Protein AF-A0A418XA74-F1 (afdb_monomer_lite)

Foldseek 3Di:
DLVLLLVLLVVLQVLLPDPPLVVSVVSLVVSVVVLVVVDDDDPVSNVVSVVSSVVSVVSSVVVVCVVCVVVQVLQVVLVVQLVVLVVVLVVLVVDPDDPVVSVVSVVVSVVSNVPRDHHPPVPPD

pLDDT: mean 71.79, std 9.92, range [35.47, 88.62]

InterPro domains:
  IPR007139 Protein of unknown function DUF349 [PF03993] (1-44)
  IPR007139 Protein of unknown function DUF349 [PF03993] (49-122)

Radius of gyration: 24.97 Å; chains: 1; bounding box: 55×24×64 Å

Secondary structure (DSSP, 8-state):
-HHHHHHHHHHHHHHHT-S-HHHHHHHHHHHHHHHHHT----HHHHHHHHHHHHHHHHHHHHHHHHHHHHHHHHHHHHHHHHHHHHHHHHHHHHS---HHHHHHHHHHHHHHHHHS----GGG--

Sequence (125 aa):
NLEKKQQLVNKAKELADSTDWKKTGDKLIALQKEWKKVGTVPHKQGELLWKEFLDTCNKFFEARNKQNAGSRSEEHANLDKKRNIIAQLKELVVAEITDNDFQKKLKDFAKQYSAIGHVPFKEKD

Organism: NCBI:txid2338368

Structure (mmCIF, N/CA/C/O backbone):
data_AF-A0A418XA74-F1
#
_entry.id   AF-A0A418XA74-F1
#
loop_
_atom_site.group_PDB
_atom_site.id
_atom_site.type_symbol
_atom_site.label_atom_id
_atom_site.label_alt_id
_atom_site.label_comp_id
_atom_site.label_asym_id
_atom_site.label_entity_id
_atom_site.label_seq_id
_atom_site.pdbx_PDB_ins_code
_atom_site.Cartn_x
_atom_site.Cartn_y
_atom_site.Cartn_z
_atom_site.occupancy
_atom_site.B_iso_or_equiv
_atom_site.auth_seq_id
_atom_site.auth_comp_id
_atom_site.auth_asym_id
_atom_site.auth_atom_id
_atom_site.pdbx_PDB_model_num
ATOM 1 N N . ASN A 1 1 ? -22.982 3.258 21.253 1.00 74.75 1 ASN A N 1
ATOM 2 C CA . ASN A 1 1 ? -21.827 3.706 20.432 1.00 74.75 1 ASN A CA 1
ATOM 3 C C . ASN A 1 1 ? -20.518 3.028 20.821 1.00 74.75 1 ASN A C 1
ATOM 5 O O . ASN A 1 1 ? -19.814 2.592 19.921 1.00 74.75 1 ASN A O 1
ATOM 9 N N . LEU A 1 2 ? -20.197 2.894 22.116 1.00 78.12 2 LEU A N 1
ATOM 10 C CA . LEU A 1 2 ? -18.971 2.223 22.575 1.00 78.12 2 LEU A CA 1
ATOM 11 C C . LEU A 1 2 ? -18.885 0.752 22.131 1.00 78.12 2 LEU A C 1
ATOM 13 O O . LEU A 1 2 ? -17.935 0.370 21.461 1.00 78.12 2 LEU A O 1
ATOM 17 N N . GLU A 1 3 ? -19.922 -0.031 22.423 1.00 83.25 3 GLU A N 1
ATOM 18 C CA . GLU A 1 3 ? -19.989 -1.464 22.100 1.00 83.25 3 GLU A CA 1
ATOM 19 C C . GLU A 1 3 ? -19.863 -1.728 20.589 1.00 83.25 3 GLU A C 1
ATOM 21 O O . GLU A 1 3 ? -19.115 -2.597 20.154 1.00 83.25 3 GLU A O 1
ATOM 26 N N . LYS A 1 4 ? -20.496 -0.878 19.766 1.00 84.62 4 LYS A N 1
ATOM 27 C CA . LYS A 1 4 ? -20.347 -0.902 18.302 1.00 84.62 4 LYS A CA 1
ATOM 28 C C . LYS A 1 4 ? -18.897 -0.667 17.872 1.00 84.62 4 LYS A C 1
ATOM 30 O O . LYS A 1 4 ? -18.402 -1.383 17.013 1.00 84.62 4 LYS A O 1
ATOM 35 N N . LYS A 1 5 ? -18.198 0.305 18.470 1.00 78.56 5 LYS A N 1
ATOM 36 C CA . LYS A 1 5 ? -16.774 0.544 18.183 1.00 78.56 5 LYS A CA 1
ATOM 37 C C . LYS A 1 5 ? -15.912 -0.639 18.604 1.00 78.56 5 LYS A C 1
ATOM 39 O O . LYS A 1 5 ? -15.053 -1.053 17.838 1.00 78.56 5 LYS A O 1
ATOM 44 N N . GLN A 1 6 ? -16.191 -1.234 19.756 1.00 86.19 6 GLN A N 1
ATOM 45 C CA . GLN A 1 6 ? -15.489 -2.425 20.224 1.00 86.19 6 GLN A CA 1
ATOM 46 C C . GLN A 1 6 ? -15.678 -3.617 19.274 1.00 86.19 6 GLN A C 1
ATOM 48 O O . GLN A 1 6 ? -14.705 -4.289 18.939 1.00 86.19 6 GLN A O 1
ATOM 53 N N . GLN A 1 7 ? -16.886 -3.816 18.738 1.00 88.12 7 GLN A N 1
ATOM 54 C CA . GLN A 1 7 ? -17.131 -4.816 17.695 1.00 88.12 7 GLN A CA 1
ATOM 55 C C . GLN A 1 7 ? -16.365 -4.531 16.395 1.00 88.12 7 GLN A C 1
ATOM 57 O O . GLN A 1 7 ? -15.881 -5.469 15.765 1.00 88.12 7 GLN A O 1
ATOM 62 N N . LEU A 1 8 ? -16.213 -3.261 15.996 1.00 83.81 8 LEU A N 1
ATOM 63 C CA . LEU A 1 8 ? -15.397 -2.892 14.830 1.00 83.81 8 LEU A CA 1
ATOM 64 C C . LEU A 1 8 ? -13.913 -3.230 15.042 1.00 83.81 8 LEU A C 1
ATOM 66 O O . LEU A 1 8 ? -13.278 -3.731 14.117 1.00 83.81 8 LEU A O 1
ATOM 70 N N . VAL A 1 9 ? -13.371 -3.003 16.248 1.00 84.62 9 VAL A N 1
ATOM 71 C CA . VAL A 1 9 ? -11.994 -3.407 16.595 1.00 84.62 9 VAL A CA 1
ATOM 72 C C . VAL A 1 9 ? -11.843 -4.920 16.552 1.00 84.62 9 VAL A C 1
ATOM 74 O O . VAL A 1 9 ? -10.887 -5.415 15.965 1.00 84.62 9 VAL A O 1
ATOM 77 N N . ASN A 1 10 ? -12.789 -5.661 17.130 1.00 88.62 10 ASN A N 1
ATOM 78 C CA . ASN A 1 10 ? -12.697 -7.116 17.169 1.00 88.62 10 ASN A CA 1
ATOM 79 C C . ASN A 1 10 ? -12.754 -7.718 15.758 1.00 88.62 10 ASN A C 1
ATOM 81 O O . ASN A 1 10 ? -11.899 -8.521 15.403 1.00 88.62 10 ASN A O 1
ATOM 85 N N . LYS A 1 11 ? -13.664 -7.222 14.906 1.00 86.62 11 LYS A N 1
ATOM 86 C CA . LYS A 1 11 ? -13.704 -7.591 13.483 1.00 86.62 11 LYS A CA 1
ATOM 87 C C . LYS A 1 11 ? -12.403 -7.255 12.761 1.00 86.62 11 LYS A C 1
ATOM 89 O O . LYS A 1 11 ? -11.958 -8.038 11.933 1.00 86.62 11 LYS A O 1
ATOM 94 N N . ALA A 1 12 ? -11.791 -6.103 13.044 1.00 81.12 12 ALA A N 1
ATOM 95 C CA . ALA A 1 12 ? -10.501 -5.756 12.454 1.00 81.12 12 ALA A CA 1
ATOM 96 C C . ALA A 1 12 ? -9.395 -6.729 12.884 1.00 81.12 12 ALA A C 1
ATOM 98 O O . ALA A 1 12 ? -8.566 -7.076 12.048 1.00 81.12 12 ALA A O 1
ATOM 99 N N . LYS A 1 13 ? -9.406 -7.196 14.142 1.00 86.31 13 LYS A N 1
ATOM 100 C CA . LYS A 1 13 ? -8.454 -8.195 14.656 1.00 86.31 13 LYS A CA 1
ATOM 101 C C . LYS A 1 13 ? -8.627 -9.540 13.969 1.00 86.31 13 LYS A C 1
ATOM 103 O O . LYS A 1 13 ? -7.667 -10.034 13.403 1.00 86.31 13 LYS A O 1
ATOM 108 N N . GLU A 1 14 ? -9.851 -10.058 13.904 1.00 88.06 14 GLU A N 1
ATOM 109 C CA . GLU A 1 14 ? -10.141 -11.317 13.197 1.00 88.06 14 GLU A CA 1
ATOM 110 C C . GLU A 1 14 ? -9.735 -11.269 11.719 1.00 88.06 14 GLU A C 1
ATOM 112 O O . GLU A 1 14 ? -9.335 -12.266 11.124 1.00 88.06 14 GLU A O 1
ATOM 117 N N . LEU A 1 15 ? -9.849 -10.090 11.110 1.00 83.19 15 LEU A N 1
ATOM 118 C CA . LEU A 1 15 ? -9.455 -9.872 9.731 1.00 83.19 15 LEU A CA 1
ATOM 119 C C . LEU A 1 15 ? -7.937 -9.699 9.565 1.00 83.19 15 LEU A C 1
ATOM 121 O O . LEU A 1 15 ? -7.427 -10.050 8.507 1.00 83.19 15 LEU A O 1
ATOM 125 N N . ALA A 1 16 ? -7.209 -9.201 10.566 1.00 78.06 16 ALA A N 1
ATOM 126 C CA . ALA A 1 16 ? -5.769 -8.949 10.472 1.00 78.06 16 ALA A CA 1
ATOM 127 C C . ALA A 1 16 ? -4.929 -10.225 10.320 1.00 78.06 16 ALA A C 1
ATOM 129 O O . ALA A 1 16 ? -3.870 -10.175 9.697 1.00 78.06 16 ALA A O 1
ATOM 130 N N . ASP A 1 17 ? -5.424 -11.359 10.816 1.00 78.81 17 ASP A N 1
ATOM 131 C CA . ASP A 1 17 ? -4.813 -12.681 10.631 1.00 78.81 17 ASP A CA 1
ATOM 132 C C . ASP A 1 17 ? -5.143 -13.314 9.264 1.00 78.81 17 ASP A C 1
ATOM 134 O O . ASP A 1 17 ? -4.615 -14.365 8.898 1.00 78.81 17 ASP A O 1
ATOM 138 N N . SER A 1 18 ? -6.021 -12.688 8.476 1.00 80.62 18 SER A N 1
ATOM 139 C CA . SER A 1 18 ? -6.435 -13.205 7.176 1.00 80.62 18 SER A CA 1
ATOM 140 C C . SER A 1 18 ? -5.395 -12.914 6.088 1.00 80.62 18 SER A C 1
ATOM 142 O O . SER A 1 18 ? -4.959 -11.780 5.902 1.00 80.62 18 SER A O 1
ATOM 144 N N . THR A 1 19 ? -5.061 -13.928 5.290 1.00 78.00 19 THR A N 1
ATOM 145 C CA . THR A 1 19 ? -4.115 -13.841 4.159 1.00 78.00 19 THR A CA 1
ATOM 146 C C . THR A 1 19 ? -4.736 -13.261 2.881 1.00 78.00 19 THR A C 1
ATOM 148 O O . THR A 1 19 ? -4.050 -13.016 1.888 1.00 78.00 19 THR A O 1
ATOM 151 N N . ASP A 1 20 ? -6.041 -12.981 2.900 1.00 82.56 20 ASP A N 1
ATOM 152 C CA . ASP A 1 20 ? -6.804 -12.360 1.817 1.00 82.56 20 ASP A CA 1
ATOM 153 C C . ASP A 1 20 ? -6.551 -10.836 1.758 1.00 82.56 20 ASP A C 1
ATOM 155 O O . ASP A 1 20 ? -7.439 -10.013 1.989 1.00 82.56 20 ASP A O 1
ATOM 159 N N . TRP A 1 21 ? -5.325 -10.421 1.412 1.00 80.62 21 TRP A N 1
ATOM 160 C CA . TRP A 1 21 ? -4.869 -9.024 1.518 1.00 80.62 21 TRP A CA 1
ATOM 161 C C . TRP A 1 21 ? -5.807 -7.980 0.896 1.00 80.62 21 TRP A C 1
ATOM 163 O O . TRP A 1 21 ? -5.990 -6.883 1.425 1.00 80.62 21 TRP A O 1
ATOM 173 N N . LYS A 1 22 ? -6.385 -8.309 -0.264 1.00 77.75 22 LYS A N 1
ATOM 174 C CA . LYS A 1 22 ? -7.239 -7.400 -1.036 1.00 77.75 22 LYS A CA 1
ATOM 175 C C . LYS 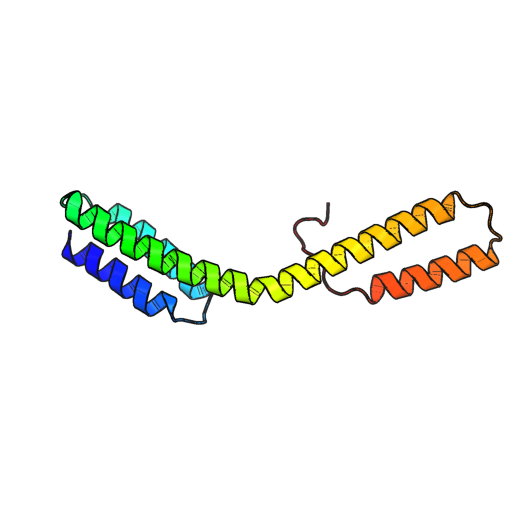A 1 22 ? -8.632 -7.271 -0.412 1.00 77.75 22 LYS A C 1
ATOM 177 O O . LYS A 1 22 ? -9.103 -6.154 -0.221 1.00 77.75 22 LYS A O 1
ATOM 182 N N . LYS A 1 23 ? -9.269 -8.397 -0.063 1.00 83.81 23 LYS A N 1
ATOM 183 C CA . LYS A 1 23 ? -10.602 -8.412 0.566 1.00 83.81 23 LYS A CA 1
ATOM 184 C C . LYS A 1 23 ? -10.545 -7.870 1.988 1.00 83.81 23 LYS A C 1
ATOM 186 O O . LYS A 1 23 ? -11.409 -7.095 2.383 1.00 83.81 23 LYS A O 1
ATOM 191 N N . THR A 1 24 ? -9.527 -8.258 2.745 1.00 85.38 24 THR A N 1
ATOM 192 C CA . THR A 1 24 ? -9.323 -7.784 4.110 1.00 85.38 24 THR A CA 1
ATOM 193 C C . THR A 1 24 ? -9.036 -6.289 4.145 1.00 85.38 24 THR A C 1
ATOM 195 O O . THR A 1 24 ? -9.656 -5.583 4.933 1.00 85.38 24 THR A O 1
ATOM 198 N N . GLY A 1 25 ? -8.181 -5.776 3.252 1.00 79.56 25 GLY A N 1
ATOM 199 C CA . GLY A 1 25 ? -7.936 -4.337 3.148 1.00 79.56 25 GLY A CA 1
ATOM 200 C C . GLY A 1 25 ? -9.215 -3.536 2.876 1.00 79.56 25 GLY A C 1
ATOM 201 O O . GLY A 1 25 ? -9.458 -2.533 3.544 1.00 79.56 25 GLY A O 1
ATOM 202 N N . ASP A 1 26 ? -10.066 -4.005 1.958 1.00 81.00 26 ASP A N 1
ATOM 203 C CA . ASP A 1 26 ? -11.352 -3.358 1.657 1.00 81.00 26 ASP A CA 1
ATOM 204 C C . ASP A 1 26 ? -12.306 -3.373 2.867 1.00 81.00 26 ASP A C 1
ATOM 206 O O . ASP A 1 26 ? -12.874 -2.343 3.239 1.00 81.00 26 ASP A O 1
ATOM 210 N N . LYS A 1 27 ? -12.383 -4.510 3.573 1.00 84.50 27 LYS A N 1
ATOM 211 C CA . LYS A 1 27 ? -13.154 -4.634 4.819 1.00 84.50 27 LYS A CA 1
ATOM 212 C C . LYS A 1 27 ? -12.639 -3.706 5.922 1.00 84.50 27 LYS A C 1
ATOM 214 O O . LYS A 1 27 ? -13.450 -3.063 6.577 1.00 84.50 27 LYS A O 1
ATOM 219 N N . LEU A 1 28 ? -11.324 -3.586 6.120 1.00 79.31 28 LEU A N 1
ATOM 220 C CA . LEU A 1 28 ? -10.742 -2.669 7.111 1.00 79.31 28 LEU A CA 1
ATOM 221 C C . LEU A 1 28 ? -11.094 -1.203 6.800 1.00 79.31 28 LEU A C 1
ATOM 223 O O . LEU A 1 28 ? -11.447 -0.444 7.705 1.00 79.31 28 LEU A O 1
ATOM 227 N N . ILE A 1 29 ? -11.087 -0.812 5.521 1.00 78.19 29 ILE A N 1
ATOM 228 C CA . ILE A 1 29 ? -11.510 0.528 5.081 1.00 78.19 29 ILE A CA 1
ATOM 229 C C . ILE A 1 29 ? -13.010 0.740 5.337 1.00 78.19 29 ILE A C 1
ATOM 231 O O . ILE A 1 29 ? -13.417 1.812 5.795 1.00 78.19 29 ILE A O 1
ATOM 235 N N . ALA A 1 30 ? -13.845 -0.270 5.077 1.00 82.00 30 ALA A N 1
ATOM 236 C CA . ALA A 1 30 ? -15.272 -0.222 5.390 1.00 82.00 30 ALA A CA 1
ATOM 237 C C . ALA A 1 30 ? -15.516 -0.064 6.903 1.00 82.00 30 ALA A C 1
ATOM 239 O O . ALA A 1 30 ? -16.278 0.817 7.307 1.00 82.00 30 ALA A O 1
ATOM 240 N N . LEU A 1 31 ? -14.787 -0.814 7.738 1.00 80.62 31 LEU A N 1
ATOM 241 C CA . LEU A 1 31 ? -14.839 -0.700 9.199 1.00 80.62 31 LEU A CA 1
ATOM 242 C C . LEU A 1 31 ? -14.413 0.697 9.679 1.00 80.62 31 LEU A C 1
ATOM 244 O O . LEU A 1 31 ? -15.034 1.254 10.582 1.00 80.62 31 LEU A O 1
ATOM 248 N N . GLN A 1 32 ? -13.412 1.317 9.045 1.00 72.62 32 GLN A N 1
ATOM 249 C CA . GLN A 1 32 ? -12.994 2.688 9.354 1.00 72.62 32 GLN A CA 1
ATOM 250 C C . GLN A 1 32 ? -14.079 3.724 8.999 1.00 72.62 32 GLN A C 1
ATOM 252 O O . GLN A 1 32 ? -14.274 4.708 9.720 1.00 72.62 32 GLN A O 1
ATOM 257 N N . LYS A 1 33 ? -14.816 3.515 7.901 1.00 75.81 33 LYS A N 1
ATOM 258 C CA . LYS A 1 33 ? -15.973 4.353 7.540 1.00 75.81 33 LYS A CA 1
ATOM 259 C C . LYS A 1 33 ? -17.122 4.165 8.530 1.00 75.81 33 LYS A C 1
ATOM 261 O O . LYS A 1 33 ? -17.701 5.155 8.979 1.00 75.81 33 LYS A O 1
ATOM 266 N N . GLU A 1 34 ? -17.417 2.925 8.920 1.00 78.88 34 GLU A N 1
ATOM 267 C CA . GLU A 1 34 ? -18.397 2.628 9.971 1.00 78.88 34 GLU A CA 1
ATOM 268 C C . GLU A 1 34 ? -18.005 3.272 11.302 1.00 78.88 34 GLU A C 1
ATOM 270 O O . GLU A 1 34 ? -18.849 3.881 11.954 1.00 78.88 34 GLU A O 1
ATOM 275 N N . TRP A 1 35 ? -16.724 3.252 11.670 1.00 74.19 35 TRP A N 1
ATOM 276 C CA . TRP A 1 35 ? -16.223 3.889 12.887 1.00 74.19 35 TRP A CA 1
ATOM 277 C C . TRP A 1 35 ? -16.555 5.381 12.962 1.00 74.19 35 TRP A C 1
ATOM 279 O O . TRP A 1 35 ? -17.004 5.870 14.004 1.00 74.19 35 TRP A O 1
ATOM 289 N N . LYS A 1 36 ? -16.365 6.103 11.848 1.00 68.88 36 LYS A N 1
ATOM 290 C CA . LYS A 1 36 ? -16.739 7.521 11.732 1.00 68.88 36 LYS A CA 1
ATOM 291 C C . LYS A 1 36 ? -18.258 7.719 11.813 1.00 68.88 36 LYS A C 1
ATOM 293 O O . LYS A 1 36 ? -18.706 8.735 12.335 1.00 68.88 36 LYS A O 1
ATOM 298 N N . LYS A 1 37 ? -19.046 6.744 11.348 1.00 76.25 37 LYS A N 1
ATOM 299 C CA . LYS A 1 37 ? -20.519 6.776 11.339 1.00 76.25 37 LYS A CA 1
ATOM 300 C C . LYS A 1 37 ? -21.155 6.443 12.696 1.00 76.25 37 LYS A C 1
ATOM 302 O O . LYS A 1 37 ? -22.233 6.941 12.994 1.00 76.25 37 LYS A O 1
ATOM 307 N N . VAL A 1 38 ? -20.497 5.636 13.534 1.00 75.31 38 VAL A N 1
ATOM 308 C CA . VAL A 1 38 ? -21.000 5.190 14.854 1.00 75.31 38 VAL A CA 1
ATOM 309 C C . VAL A 1 38 ? -21.128 6.336 15.884 1.00 75.31 38 VAL A C 1
ATOM 311 O O . VAL A 1 38 ? -21.742 6.151 16.933 1.00 75.31 38 VAL A O 1
ATOM 314 N N . GLY A 1 39 ? -20.630 7.541 15.585 1.00 61.81 39 GLY A N 1
ATOM 315 C CA . GLY A 1 39 ? -20.843 8.739 16.404 1.00 61.81 39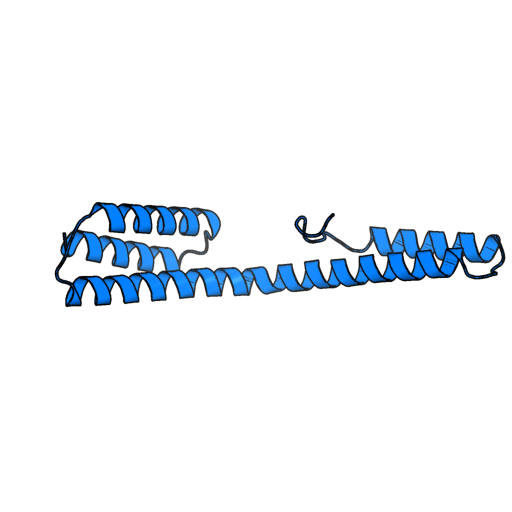 GLY A CA 1
ATOM 316 C C . GLY A 1 39 ? -19.923 8.843 17.627 1.00 61.81 39 GLY A C 1
ATOM 317 O O . GLY A 1 39 ? -19.004 8.034 17.828 1.00 61.81 39 GLY A O 1
ATOM 318 N N . THR A 1 40 ? -20.137 9.888 18.436 1.00 58.16 40 THR A N 1
ATOM 319 C CA . THR A 1 40 ? -19.270 10.203 19.581 1.00 58.16 40 THR A CA 1
ATOM 320 C C . THR A 1 40 ? -19.368 9.131 20.672 1.00 58.16 40 THR A C 1
ATOM 322 O O . THR A 1 40 ? -20.436 8.575 20.946 1.00 58.16 40 THR A O 1
ATOM 325 N N . VAL A 1 41 ? -18.221 8.818 21.266 1.00 70.50 41 VAL A N 1
ATOM 326 C CA . VAL A 1 41 ? -18.051 7.931 22.426 1.00 70.50 41 VAL A CA 1
ATOM 327 C C . VAL A 1 41 ? -17.150 8.650 23.431 1.00 70.50 41 VAL A C 1
ATOM 329 O O . VAL A 1 41 ? -16.446 9.576 23.022 1.00 70.50 41 VAL A O 1
ATOM 332 N N . PRO A 1 42 ? -17.122 8.238 24.709 1.00 71.00 42 PRO A N 1
ATOM 333 C CA . PRO A 1 42 ? -16.229 8.831 25.700 1.00 71.00 42 PRO A CA 1
ATOM 334 C C . PRO A 1 42 ? -14.782 8.833 25.199 1.00 71.00 42 PRO A C 1
ATOM 336 O O . PRO A 1 42 ? -14.266 7.783 24.811 1.00 71.00 42 PRO A O 1
ATOM 339 N N . HIS A 1 43 ? -14.144 10.007 25.195 1.00 61.81 43 HIS A N 1
ATOM 340 C CA . HIS A 1 43 ? -12.852 10.246 24.537 1.00 61.81 43 HIS A CA 1
ATOM 341 C C . HIS A 1 43 ? -11.790 9.208 24.930 1.00 61.81 43 HIS A C 1
ATOM 343 O O . HIS A 1 43 ? -11.227 8.556 24.059 1.00 61.81 43 HIS A O 1
ATOM 349 N N . LYS A 1 44 ? -11.647 8.933 26.236 1.00 73.12 44 LYS A N 1
ATOM 350 C CA . LYS A 1 44 ? -10.720 7.925 26.783 1.00 73.12 44 LYS A CA 1
ATOM 351 C C . LYS A 1 44 ? -10.890 6.529 26.176 1.00 73.12 44 LYS A C 1
ATOM 353 O O . LYS A 1 44 ? -9.913 5.885 25.813 1.00 73.12 44 LYS A O 1
ATOM 358 N N . GLN A 1 45 ? -12.125 6.039 26.088 1.00 76.56 45 GLN A N 1
ATOM 359 C CA . GLN A 1 45 ? -12.384 4.683 25.595 1.00 76.56 45 GLN A CA 1
ATOM 360 C C . GLN A 1 45 ? -12.366 4.635 24.062 1.00 76.56 45 GLN A C 1
ATOM 362 O O . GLN A 1 45 ? -11.922 3.653 23.473 1.00 76.56 45 GLN A O 1
ATOM 367 N N . GLY A 1 46 ? -12.814 5.711 23.410 1.00 70.12 46 GLY A N 1
ATOM 368 C CA . GLY A 1 46 ? -12.731 5.866 21.962 1.00 70.12 46 GLY A CA 1
ATOM 369 C C . GLY A 1 46 ? -11.295 5.901 21.454 1.00 70.12 46 GLY A C 1
ATOM 370 O O . GLY A 1 46 ? -11.008 5.237 20.466 1.00 70.12 46 GLY A O 1
ATOM 371 N N . GLU A 1 47 ? -10.403 6.627 22.131 1.00 70.56 47 GLU A N 1
ATOM 372 C CA . GLU A 1 47 ? -8.971 6.652 21.818 1.00 70.56 47 GLU A CA 1
ATOM 373 C C . GLU A 1 47 ? -8.316 5.287 22.002 1.00 70.56 47 GLU A C 1
ATOM 375 O O . GLU A 1 47 ? -7.588 4.853 21.115 1.00 70.56 47 GLU A O 1
ATOM 380 N N . LEU A 1 48 ? -8.592 4.590 23.111 1.00 79.06 48 LEU A N 1
ATOM 381 C CA . LEU A 1 48 ? -8.054 3.247 23.353 1.00 79.06 48 LEU A CA 1
ATOM 382 C C . LEU A 1 48 ? -8.436 2.284 22.228 1.00 79.06 48 LEU A C 1
ATOM 384 O O . LEU A 1 48 ? -7.568 1.666 21.614 1.00 79.06 48 LEU A O 1
ATOM 388 N N . LEU A 1 49 ? -9.728 2.215 21.907 1.00 78.88 49 LEU A N 1
ATOM 389 C CA . LEU A 1 49 ? -10.222 1.345 20.846 1.00 78.88 49 LEU A CA 1
ATOM 390 C C . LEU A 1 49 ? -9.708 1.794 19.462 1.00 78.88 49 LEU A C 1
ATOM 392 O O . LEU A 1 49 ? -9.419 0.958 18.612 1.00 78.88 49 LEU A O 1
ATOM 396 N N . TRP A 1 50 ? -9.559 3.101 19.225 1.00 73.94 50 TRP A N 1
ATOM 397 C CA . TRP A 1 50 ? -8.985 3.625 17.982 1.00 73.94 50 TRP A CA 1
ATOM 398 C C . TRP A 1 50 ? -7.512 3.245 17.827 1.00 73.94 50 TRP A C 1
ATOM 400 O O . TRP A 1 50 ? -7.082 2.855 16.743 1.00 73.94 50 TRP A O 1
ATOM 410 N N . LYS A 1 51 ? -6.747 3.316 18.918 1.00 73.88 51 LYS A N 1
ATOM 411 C CA . LYS A 1 51 ? -5.343 2.918 18.959 1.00 73.88 51 LYS A CA 1
ATOM 412 C C . LYS A 1 51 ? -5.188 1.422 18.698 1.00 73.88 51 LYS A C 1
ATOM 414 O O . LYS A 1 51 ? -4.348 1.047 17.889 1.00 73.88 51 LYS A O 1
ATOM 419 N N . GLU A 1 52 ? -6.030 0.582 19.302 1.00 79.50 52 GLU A N 1
ATOM 420 C CA . GLU A 1 52 ? -6.046 -0.858 19.010 1.00 79.50 52 GLU A CA 1
ATOM 421 C C . GLU A 1 52 ? -6.444 -1.163 17.560 1.00 79.50 52 GLU A C 1
ATOM 423 O O . GLU A 1 52 ? -5.835 -2.022 16.920 1.00 79.50 52 GLU A O 1
ATOM 428 N N . PHE A 1 53 ? -7.434 -0.450 17.016 1.00 77.00 53 PHE A N 1
ATOM 429 C CA . PHE A 1 53 ? -7.840 -0.585 15.616 1.00 77.00 53 PHE A CA 1
ATOM 430 C C . PHE A 1 53 ? -6.692 -0.234 14.662 1.00 77.00 53 PHE A C 1
ATOM 432 O O . PHE A 1 53 ? -6.430 -0.966 13.706 1.00 77.00 53 PHE A O 1
ATOM 439 N N . LEU A 1 54 ? -5.985 0.866 14.935 1.00 72.50 54 LEU A N 1
ATOM 440 C CA . LEU A 1 54 ? -4.825 1.295 14.159 1.00 72.50 54 LEU A CA 1
ATOM 441 C C . LEU A 1 54 ? -3.666 0.305 14.257 1.00 72.50 54 LEU A C 1
ATOM 443 O O . LEU A 1 54 ? -3.113 -0.042 13.221 1.00 72.50 54 LEU A O 1
ATOM 447 N N . ASP A 1 55 ? -3.323 -0.173 15.456 1.00 78.38 55 ASP A N 1
ATOM 448 C CA . ASP A 1 55 ? -2.257 -1.167 15.660 1.00 78.38 55 ASP A CA 1
ATOM 449 C C . ASP A 1 55 ? -2.521 -2.446 14.854 1.00 78.38 55 ASP A C 1
ATOM 451 O O . ASP A 1 55 ? -1.657 -2.942 14.132 1.00 78.38 55 ASP A O 1
ATOM 455 N N . THR A 1 56 ? -3.768 -2.911 14.895 1.00 80.12 56 THR A N 1
ATOM 456 C CA . THR A 1 56 ? -4.244 -4.081 14.155 1.00 80.12 56 THR A CA 1
ATOM 457 C C . THR A 1 56 ? -4.139 -3.880 12.640 1.00 80.12 56 THR A C 1
ATOM 459 O O . THR A 1 56 ? -3.591 -4.725 11.930 1.00 80.12 56 THR A O 1
ATOM 462 N N . CYS A 1 57 ? -4.614 -2.735 12.132 1.00 74.50 57 CYS A N 1
ATOM 463 C CA . CYS A 1 57 ? -4.481 -2.396 10.716 1.00 74.50 57 CYS A CA 1
ATOM 464 C C . CYS A 1 57 ? -3.008 -2.306 10.305 1.00 74.50 57 CYS A C 1
ATOM 466 O O . CYS A 1 57 ? -2.638 -2.807 9.246 1.00 74.50 57 CYS A O 1
ATOM 468 N N . ASN A 1 58 ? -2.168 -1.680 11.133 1.00 75.94 58 ASN A N 1
ATOM 469 C CA . ASN A 1 58 ? -0.758 -1.478 10.832 1.00 75.94 58 ASN A CA 1
ATOM 470 C C . ASN A 1 58 ? -0.025 -2.820 10.728 1.00 75.94 58 ASN A C 1
ATOM 472 O O . ASN A 1 58 ? 0.632 -3.060 9.723 1.00 75.94 58 ASN A O 1
ATOM 476 N N . LYS A 1 59 ? -0.246 -3.747 11.670 1.00 79.38 59 LYS A N 1
ATOM 477 C CA . LYS A 1 59 ? 0.281 -5.123 11.601 1.00 79.38 59 LYS A CA 1
ATOM 478 C C . LYS A 1 59 ? -0.116 -5.843 10.314 1.00 79.38 59 LYS A C 1
ATOM 480 O O . LYS A 1 59 ? 0.737 -6.437 9.660 1.00 79.38 59 LYS A O 1
ATOM 485 N N . PHE A 1 60 ? -1.384 -5.753 9.915 1.00 80.94 60 PHE A N 1
ATOM 486 C CA . PHE A 1 60 ? -1.861 -6.349 8.667 1.00 80.94 60 PHE A CA 1
ATOM 487 C C . PHE A 1 60 ? -1.182 -5.731 7.433 1.00 80.94 60 PHE A C 1
ATOM 489 O O . PHE A 1 60 ? -0.697 -6.449 6.559 1.00 80.94 60 PHE A O 1
ATOM 496 N N . PHE A 1 61 ? -1.108 -4.399 7.348 1.00 70.88 61 PHE A N 1
ATOM 497 C CA . P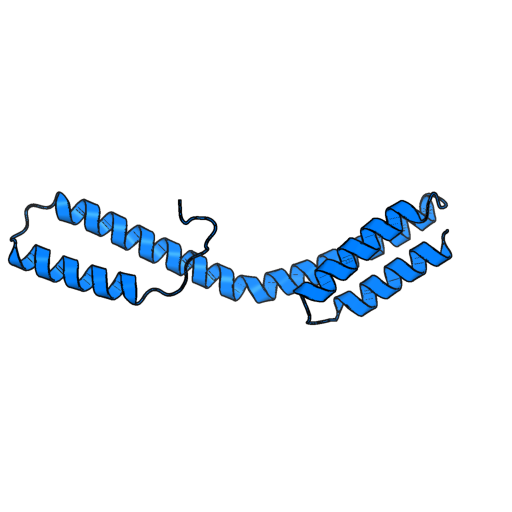HE A 1 61 ? -0.451 -3.727 6.224 1.00 70.88 61 PHE A CA 1
ATOM 498 C C . PHE A 1 61 ? 1.062 -3.951 6.209 1.00 70.88 61 PHE A C 1
ATOM 500 O O . PHE A 1 61 ? 1.637 -4.042 5.127 1.00 70.88 61 PHE A O 1
ATOM 507 N N . GLU A 1 62 ? 1.700 -4.088 7.367 1.00 76.12 62 GLU A N 1
ATOM 508 C CA . GLU A 1 62 ? 3.116 -4.409 7.491 1.00 76.12 62 GLU A CA 1
ATOM 509 C C . GLU A 1 62 ? 3.392 -5.850 7.047 1.00 76.12 62 GLU A C 1
ATOM 511 O O . GLU A 1 62 ? 4.293 -6.070 6.242 1.00 76.12 62 GLU A O 1
ATOM 516 N N . ALA A 1 63 ? 2.562 -6.817 7.452 1.00 79.50 63 ALA A N 1
ATOM 517 C CA . ALA A 1 63 ? 2.642 -8.200 6.984 1.00 79.50 63 ALA A CA 1
ATOM 518 C C . ALA A 1 63 ? 2.408 -8.303 5.466 1.00 79.50 63 ALA A C 1
ATOM 520 O O . ALA A 1 63 ? 3.193 -8.941 4.759 1.00 79.50 63 ALA A O 1
ATOM 521 N N . ARG A 1 64 ? 1.407 -7.580 4.942 1.00 75.75 64 ARG A N 1
ATOM 522 C CA . ARG A 1 64 ? 1.168 -7.440 3.499 1.00 75.75 64 ARG A CA 1
ATOM 523 C C . ARG A 1 64 ? 2.382 -6.856 2.795 1.00 75.75 64 ARG A C 1
ATOM 525 O O . ARG A 1 64 ? 2.799 -7.358 1.756 1.00 75.75 64 ARG A O 1
ATOM 532 N N . ASN A 1 65 ? 2.920 -5.761 3.326 1.00 69.38 65 ASN A N 1
ATOM 533 C CA . ASN A 1 65 ? 4.050 -5.066 2.732 1.00 69.38 65 ASN A CA 1
ATOM 534 C C . ASN A 1 65 ? 5.302 -5.935 2.782 1.00 69.38 65 ASN A C 1
ATOM 536 O O . ASN A 1 65 ? 6.024 -5.956 1.803 1.00 69.38 65 ASN A O 1
ATOM 540 N N . LYS A 1 66 ? 5.526 -6.703 3.851 1.00 74.38 66 LYS A N 1
ATOM 541 C CA . LYS A 1 66 ? 6.634 -7.655 3.977 1.00 74.38 66 LYS A CA 1
ATOM 542 C C . LYS A 1 66 ? 6.510 -8.804 2.979 1.00 74.38 66 LYS A C 1
ATOM 544 O O . LYS A 1 66 ? 7.500 -9.161 2.349 1.00 74.38 66 LYS A O 1
ATOM 549 N N . GLN A 1 67 ? 5.302 -9.329 2.769 1.00 70.62 67 GLN A N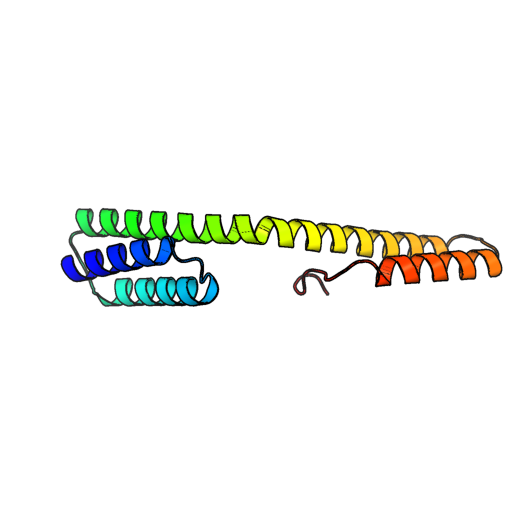 1
ATOM 550 C CA . GLN A 1 67 ? 5.067 -10.350 1.747 1.00 70.62 67 GLN A CA 1
ATOM 551 C C . GLN A 1 67 ? 5.237 -9.791 0.326 1.00 70.62 67 GLN A C 1
ATOM 553 O O . GLN A 1 67 ? 5.772 -10.469 -0.543 1.00 70.62 67 GLN A O 1
ATOM 558 N N . ASN A 1 68 ? 4.855 -8.532 0.103 1.00 62.28 68 ASN A N 1
ATOM 559 C CA . ASN A 1 68 ? 5.004 -7.856 -1.186 1.00 62.28 68 ASN A CA 1
ATOM 560 C C . ASN A 1 68 ? 6.387 -7.192 -1.377 1.00 62.28 68 ASN A C 1
ATOM 562 O O . ASN A 1 68 ? 6.707 -6.756 -2.479 1.00 62.28 68 ASN A O 1
ATOM 566 N N . ALA A 1 69 ? 7.207 -7.086 -0.326 1.00 59.94 69 ALA A N 1
ATOM 567 C CA . ALA A 1 69 ? 8.546 -6.496 -0.366 1.00 59.94 69 ALA A CA 1
ATOM 568 C C . ALA A 1 69 ? 9.519 -7.386 -1.140 1.00 59.94 69 ALA A C 1
ATOM 570 O O . ALA A 1 69 ? 10.378 -6.858 -1.840 1.00 59.94 69 ALA A O 1
ATOM 571 N N . GLY A 1 70 ? 9.334 -8.711 -1.089 1.00 57.22 70 GLY A N 1
ATOM 572 C CA . GLY A 1 70 ? 10.048 -9.642 -1.967 1.00 57.22 70 GLY A CA 1
ATOM 573 C C . GLY A 1 70 ? 9.788 -9.333 -3.445 1.00 57.22 70 GLY A C 1
ATOM 574 O O . GLY A 1 70 ? 10.729 -9.185 -4.218 1.00 57.22 70 GLY A O 1
ATOM 575 N N . SER A 1 71 ? 8.523 -9.110 -3.814 1.00 53.81 71 SER A N 1
ATOM 576 C CA . SER A 1 71 ? 8.128 -8.757 -5.186 1.00 53.81 71 SER A CA 1
ATOM 577 C C . SER A 1 71 ? 8.562 -7.345 -5.593 1.00 53.81 71 SER A C 1
ATOM 579 O O . SER A 1 71 ? 9.074 -7.154 -6.690 1.00 53.81 71 SER A O 1
ATOM 581 N N . ARG A 1 72 ? 8.465 -6.355 -4.694 1.00 55.50 72 ARG A N 1
ATOM 582 C CA . ARG A 1 72 ? 8.927 -4.982 -4.964 1.00 55.50 72 ARG A CA 1
ATOM 583 C C . ARG A 1 72 ? 10.438 -4.877 -5.127 1.00 55.50 72 ARG A C 1
ATOM 585 O O . ARG A 1 72 ? 10.881 -4.086 -5.949 1.00 55.50 72 ARG A O 1
ATOM 592 N N . SER A 1 73 ? 11.218 -5.640 -4.361 1.00 59.78 73 SER A N 1
ATOM 593 C CA . SER A 1 73 ? 12.675 -5.664 -4.511 1.00 59.78 73 SER A CA 1
ATOM 594 C C . SER A 1 73 ? 13.080 -6.243 -5.863 1.00 59.78 73 SER A C 1
ATOM 596 O O . SER A 1 73 ? 14.018 -5.748 -6.478 1.00 59.78 73 SER A O 1
ATOM 598 N N . GLU A 1 74 ? 12.375 -7.270 -6.337 1.00 58.84 74 GLU A N 1
ATOM 599 C CA . GLU A 1 74 ? 12.643 -7.881 -7.637 1.00 58.84 74 GLU A CA 1
ATOM 600 C C . GLU A 1 74 ? 12.200 -6.973 -8.791 1.00 58.84 74 GLU A C 1
ATOM 602 O O . GLU A 1 74 ? 12.959 -6.761 -9.732 1.00 58.84 74 GLU A O 1
ATOM 607 N N . GLU A 1 75 ? 11.025 -6.345 -8.689 1.00 59.28 75 GLU A N 1
ATOM 608 C CA . GLU A 1 75 ? 10.551 -5.366 -9.672 1.00 59.28 75 GLU A CA 1
ATOM 609 C C . GLU A 1 75 ? 11.461 -4.124 -9.737 1.00 59.28 75 GLU A C 1
ATOM 611 O O . GLU A 1 75 ? 11.771 -3.656 -10.832 1.00 59.28 75 GLU A O 1
ATOM 616 N N . HIS A 1 76 ? 11.943 -3.609 -8.600 1.00 61.06 76 HIS A N 1
ATOM 617 C CA . HIS A 1 76 ? 12.884 -2.482 -8.575 1.00 61.06 76 HIS A CA 1
ATOM 618 C C . HIS A 1 76 ? 14.267 -2.892 -9.101 1.00 61.06 76 HIS A C 1
ATOM 620 O O . HIS A 1 76 ? 14.807 -2.228 -9.976 1.00 61.06 76 HIS A O 1
ATOM 626 N N . ALA A 1 77 ? 14.790 -4.061 -8.715 1.00 66.75 77 ALA A N 1
ATOM 627 C CA . ALA A 1 77 ? 16.026 -4.585 -9.299 1.00 66.75 77 ALA A CA 1
ATOM 628 C C . ALA A 1 77 ? 15.909 -4.803 -10.822 1.00 66.75 77 ALA A C 1
ATOM 630 O O . ALA A 1 77 ? 16.869 -4.589 -11.564 1.00 66.75 77 ALA A O 1
ATOM 631 N N . ASN A 1 78 ? 14.733 -5.205 -11.313 1.00 67.69 78 ASN A N 1
ATOM 632 C CA . ASN A 1 78 ? 14.443 -5.302 -12.744 1.00 67.69 78 ASN A CA 1
ATOM 633 C C . ASN A 1 78 ? 14.395 -3.917 -13.415 1.00 67.69 78 ASN A C 1
ATOM 635 O O . ASN A 1 78 ? 14.858 -3.770 -14.548 1.00 67.69 78 ASN A O 1
ATOM 639 N N . LEU A 1 79 ? 13.875 -2.899 -12.725 1.00 66.56 79 LEU A N 1
ATOM 640 C CA . LEU A 1 79 ? 13.852 -1.506 -13.176 1.00 66.56 79 LEU A CA 1
ATOM 641 C C . LEU A 1 79 ? 15.266 -0.934 -13.316 1.00 66.56 79 LEU A C 1
ATOM 643 O O . LEU A 1 79 ? 15.593 -0.398 -14.374 1.00 66.56 79 LEU A O 1
ATOM 647 N N . ASP A 1 80 ? 16.117 -1.113 -12.307 1.00 70.25 80 ASP A N 1
ATOM 648 C CA . ASP A 1 80 ? 17.520 -0.693 -12.333 1.00 70.25 80 ASP A CA 1
ATOM 649 C C . ASP A 1 80 ? 18.296 -1.365 -13.471 1.00 70.25 80 ASP A C 1
ATOM 651 O O . ASP A 1 80 ? 18.989 -0.691 -14.235 1.00 70.25 80 ASP A O 1
ATOM 655 N N . LYS A 1 81 ? 18.121 -2.680 -13.668 1.00 72.69 81 LYS A N 1
ATOM 656 C CA . LYS A 1 81 ? 18.747 -3.407 -14.786 1.00 72.69 81 LYS A CA 1
ATOM 657 C C . LYS A 1 81 ? 18.284 -2.879 -16.147 1.00 72.69 81 LYS A C 1
ATOM 659 O O . LYS A 1 81 ? 19.112 -2.674 -17.031 1.00 72.69 81 LYS A O 1
ATOM 664 N N . LYS A 1 82 ? 16.982 -2.616 -16.326 1.00 66.94 82 LYS A N 1
ATOM 665 C CA . LYS A 1 82 ? 16.453 -2.043 -17.579 1.00 66.94 82 LYS A CA 1
ATOM 666 C C . LYS A 1 82 ? 16.965 -0.623 -17.818 1.00 66.94 82 LYS A C 1
ATOM 668 O O . LYS A 1 82 ? 17.339 -0.310 -18.945 1.00 66.94 82 LYS A O 1
ATOM 673 N N . ARG A 1 83 ? 17.029 0.217 -16.779 1.00 66.19 83 ARG A N 1
ATOM 674 C CA . ARG A 1 83 ? 17.596 1.575 -16.858 1.00 66.19 83 ARG A CA 1
ATOM 675 C C . ARG A 1 83 ? 19.084 1.549 -17.216 1.00 66.19 83 ARG A C 1
ATOM 677 O O . ARG A 1 83 ? 19.503 2.332 -18.063 1.00 66.19 83 ARG A O 1
ATOM 684 N N . ASN A 1 84 ? 19.851 0.622 -16.644 1.00 73.81 84 ASN A N 1
ATOM 685 C CA . ASN A 1 84 ? 21.271 0.448 -16.952 1.00 73.81 84 ASN A CA 1
ATOM 686 C C . ASN A 1 84 ? 21.484 0.048 -18.422 1.00 73.81 84 ASN A C 1
ATOM 688 O O . ASN A 1 84 ? 22.223 0.721 -19.131 1.00 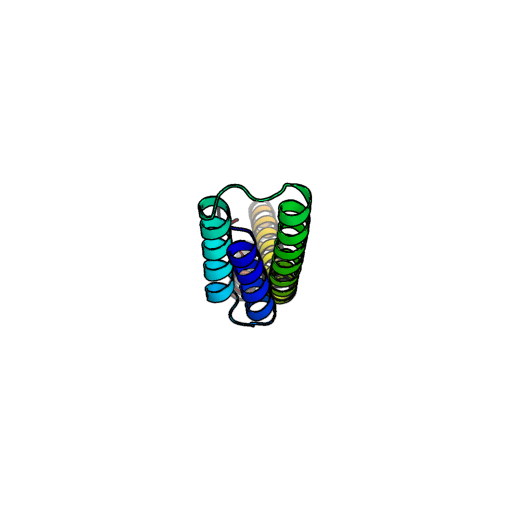73.81 84 ASN A O 1
ATOM 692 N N . ILE A 1 85 ? 20.731 -0.934 -18.933 1.00 70.50 85 ILE A N 1
ATOM 693 C CA . ILE A 1 85 ? 20.789 -1.321 -20.355 1.00 70.50 85 ILE A CA 1
ATOM 694 C C . ILE A 1 85 ? 20.484 -0.130 -21.275 1.00 70.50 85 ILE A C 1
ATOM 696 O O . ILE A 1 85 ? 21.165 0.069 -22.277 1.00 70.50 85 ILE A O 1
ATOM 700 N N . ILE A 1 86 ? 19.487 0.693 -20.936 1.00 67.88 86 ILE A N 1
ATOM 701 C CA . ILE A 1 86 ? 19.154 1.895 -21.716 1.00 67.88 86 ILE A CA 1
ATOM 702 C C . ILE A 1 86 ? 20.298 2.923 -21.677 1.00 67.88 86 ILE A C 1
ATOM 704 O O . ILE A 1 86 ? 20.571 3.559 -22.693 1.00 67.88 86 ILE A O 1
ATOM 708 N N . ALA A 1 87 ? 20.977 3.090 -20.539 1.00 70.75 87 ALA A N 1
ATOM 709 C CA . ALA A 1 87 ? 22.145 3.964 -20.430 1.00 70.75 87 ALA A CA 1
ATOM 710 C C . ALA A 1 87 ? 23.315 3.453 -21.287 1.00 70.75 87 ALA A C 1
ATOM 712 O O . ALA A 1 87 ? 23.839 4.205 -22.105 1.00 70.75 87 ALA A O 1
ATOM 713 N N . GLN A 1 88 ? 23.631 2.158 -21.203 1.00 71.31 88 GLN A N 1
ATOM 714 C CA . GLN A 1 88 ? 24.681 1.531 -22.010 1.00 71.31 88 GLN A CA 1
ATOM 715 C C . GLN A 1 88 ? 24.377 1.591 -23.513 1.00 71.31 88 GLN A C 1
ATOM 717 O O . GLN A 1 88 ? 25.285 1.784 -24.318 1.00 71.31 88 GLN A O 1
ATOM 722 N N . LEU A 1 89 ? 23.102 1.476 -23.907 1.00 63.78 89 LEU A N 1
ATOM 723 C CA . LEU A 1 89 ? 22.665 1.667 -25.293 1.00 63.78 89 LEU A CA 1
ATOM 724 C C . LEU A 1 89 ? 22.872 3.110 -25.771 1.00 63.78 89 LEU A C 1
ATOM 726 O O . LEU A 1 89 ? 23.290 3.311 -26.907 1.00 63.78 89 LEU A O 1
ATOM 730 N N . LYS A 1 90 ? 22.616 4.114 -24.921 1.00 65.75 90 LYS A N 1
ATOM 731 C CA . LYS A 1 90 ? 22.891 5.524 -25.251 1.00 65.75 90 LYS A CA 1
ATOM 732 C C . LYS A 1 90 ? 24.385 5.780 -25.429 1.00 65.75 90 LYS A C 1
ATOM 734 O O . LYS A 1 90 ? 24.763 6.454 -26.379 1.00 65.75 90 LYS A O 1
ATOM 739 N N . GLU A 1 91 ? 25.223 5.219 -24.561 1.00 73.12 91 GLU A N 1
ATOM 740 C CA . GLU A 1 91 ? 26.682 5.315 -24.695 1.00 73.12 91 GLU A CA 1
ATOM 741 C C . GLU A 1 91 ? 27.186 4.606 -25.958 1.00 73.12 91 GLU A C 1
ATOM 743 O O . GLU A 1 91 ? 28.051 5.124 -26.656 1.00 73.12 91 GLU A O 1
ATOM 748 N N . LEU A 1 92 ? 26.589 3.466 -26.313 1.00 68.62 92 LEU A N 1
ATOM 749 C CA . LEU A 1 92 ? 26.908 2.721 -27.531 1.00 68.62 92 LEU A CA 1
ATOM 750 C C . LEU A 1 92 ? 26.637 3.479 -28.826 1.00 68.62 92 LEU A C 1
ATOM 752 O O . LEU A 1 92 ? 27.354 3.277 -29.798 1.00 68.62 92 LEU A O 1
ATOM 756 N N . VAL A 1 93 ? 25.599 4.315 -28.848 1.00 62.97 93 VAL A N 1
ATOM 757 C CA . VAL A 1 93 ? 25.250 5.148 -30.011 1.00 62.97 93 VAL A CA 1
ATOM 758 C C . VAL A 1 93 ? 26.261 6.280 -30.215 1.00 62.97 93 VAL A C 1
ATOM 760 O O . VAL A 1 93 ? 26.431 6.753 -31.333 1.00 62.97 93 VAL A O 1
ATOM 763 N N . VAL A 1 94 ? 26.935 6.707 -29.146 1.00 71.62 94 VAL A N 1
ATOM 764 C CA . VAL A 1 94 ? 27.966 7.756 -29.185 1.00 71.62 94 VAL A CA 1
ATOM 765 C C . VAL A 1 94 ? 29.371 7.159 -29.347 1.00 71.62 94 VAL A C 1
ATOM 767 O O . VAL A 1 94 ? 30.294 7.853 -29.764 1.00 71.62 94 VAL A O 1
ATOM 770 N N . ALA A 1 95 ? 29.548 5.873 -29.041 1.00 69.56 95 ALA A N 1
ATOM 771 C CA . ALA A 1 95 ? 30.819 5.182 -29.180 1.00 69.56 95 ALA A CA 1
ATOM 772 C C . ALA A 1 95 ? 31.180 4.954 -30.658 1.00 69.56 95 ALA A C 1
ATOM 774 O O . ALA A 1 95 ? 30.410 4.371 -31.421 1.00 69.56 95 ALA A O 1
ATOM 775 N N . GLU A 1 96 ? 32.393 5.346 -31.046 1.00 70.75 96 GLU A N 1
ATOM 776 C CA . GLU A 1 96 ? 32.962 5.068 -32.369 1.00 70.75 96 GLU A CA 1
ATOM 777 C C . GLU A 1 96 ? 33.358 3.588 -32.481 1.00 70.75 96 GLU A C 1
ATOM 779 O O . GLU A 1 96 ? 34.517 3.203 -32.324 1.00 70.75 96 GLU A O 1
ATOM 784 N N . ILE A 1 97 ? 32.367 2.729 -32.711 1.00 75.12 97 ILE A N 1
ATOM 785 C CA . ILE A 1 97 ? 32.556 1.293 -32.916 1.00 75.12 97 ILE A CA 1
ATOM 786 C C . ILE A 1 97 ? 32.118 0.867 -34.314 1.00 75.12 97 ILE A C 1
ATOM 788 O O . ILE A 1 97 ? 31.295 1.506 -34.965 1.00 75.12 97 ILE A O 1
ATOM 792 N N . THR A 1 98 ? 32.675 -0.246 -34.787 1.00 77.25 98 THR A N 1
ATOM 793 C CA . THR A 1 98 ? 32.306 -0.804 -36.093 1.00 77.25 98 THR A CA 1
ATOM 794 C C . THR A 1 98 ? 30.860 -1.299 -36.103 1.00 77.25 98 THR A C 1
ATOM 796 O O . THR A 1 98 ? 30.368 -1.834 -35.108 1.00 77.25 98 THR A O 1
ATOM 799 N N . ASP A 1 99 ? 30.196 -1.187 -37.256 1.00 72.75 99 ASP A N 1
ATOM 800 C CA . ASP A 1 99 ? 28.782 -1.547 -37.437 1.00 72.75 99 ASP A CA 1
ATOM 801 C C . ASP A 1 99 ? 28.483 -2.996 -36.999 1.00 72.75 99 ASP A C 1
ATOM 803 O O . ASP A 1 99 ? 27.478 -3.284 -36.355 1.00 72.75 99 ASP A O 1
ATOM 807 N N . ASN A 1 100 ? 29.424 -3.918 -37.238 1.00 73.88 100 ASN A N 1
ATOM 808 C CA . ASN A 1 100 ? 29.298 -5.317 -36.826 1.00 73.88 100 ASN A CA 1
ATOM 809 C C . ASN A 1 100 ? 29.340 -5.499 -35.293 1.00 73.88 100 ASN A C 1
ATOM 811 O O . ASN A 1 100 ? 28.544 -6.263 -34.741 1.00 73.88 100 ASN A O 1
ATOM 815 N N . ASP A 1 101 ? 30.221 -4.771 -34.595 1.00 73.56 101 ASP A N 1
ATOM 816 C CA . ASP A 1 101 ? 30.304 -4.789 -33.125 1.00 73.56 101 ASP A CA 1
ATOM 817 C C . ASP A 1 101 ? 29.078 -4.114 -32.490 1.00 73.56 101 ASP A C 1
ATOM 819 O O . ASP A 1 101 ? 28.519 -4.624 -31.515 1.00 73.56 101 ASP A O 1
ATOM 823 N N . PHE A 1 102 ? 28.586 -3.035 -33.109 1.00 70.00 102 PHE A N 1
ATOM 824 C CA . PHE A 1 102 ? 27.355 -2.352 -32.717 1.00 70.00 102 PHE A CA 1
ATOM 825 C C . PHE A 1 102 ? 26.137 -3.274 -32.833 1.00 70.00 102 PHE A C 1
ATOM 827 O O . PHE A 1 102 ? 25.401 -3.459 -31.863 1.00 70.00 102 PHE A O 1
ATOM 834 N N . GLN A 1 103 ? 25.963 -3.941 -33.978 1.00 68.69 103 GLN A N 1
ATOM 835 C CA . GLN A 1 103 ? 24.879 -4.903 -34.208 1.00 68.69 103 GLN A CA 1
ATOM 836 C C . GLN A 1 103 ? 24.937 -6.091 -33.237 1.00 68.69 103 GLN A C 1
ATOM 838 O O . GLN A 1 103 ? 23.898 -6.583 -32.784 1.00 68.69 103 GLN A O 1
ATOM 843 N N . LYS A 1 104 ? 26.142 -6.559 -32.885 1.00 77.12 104 LYS A N 1
ATOM 844 C CA . LYS A 1 104 ? 26.336 -7.650 -31.922 1.00 77.12 104 LYS A CA 1
ATOM 845 C C . LYS A 1 104 ? 25.955 -7.228 -30.502 1.00 77.12 104 LYS A C 1
ATOM 847 O O . LYS A 1 104 ? 25.194 -7.943 -29.850 1.00 77.12 104 LYS A O 1
ATOM 852 N N . LYS A 1 105 ? 26.422 -6.062 -30.043 1.00 73.00 105 LYS A N 1
ATOM 853 C CA . LYS A 1 105 ? 26.078 -5.519 -28.720 1.00 73.00 105 LYS A CA 1
ATOM 854 C C . LYS A 1 105 ? 24.598 -5.163 -28.609 1.00 73.00 105 LYS A C 1
ATOM 856 O O . LYS A 1 105 ? 23.980 -5.470 -27.598 1.00 73.00 105 LYS A O 1
ATOM 861 N N . LEU A 1 106 ? 23.995 -4.610 -29.661 1.00 70.31 106 LEU A N 1
ATOM 862 C CA . LEU A 1 106 ? 22.563 -4.307 -29.698 1.00 70.31 106 LEU A CA 1
ATOM 863 C C . LEU A 1 106 ? 21.703 -5.569 -29.528 1.00 70.31 106 LEU A C 1
ATOM 865 O O . LEU A 1 106 ? 20.754 -5.570 -28.744 1.00 70.31 106 LEU A O 1
ATOM 869 N N . LYS A 1 107 ? 22.048 -6.664 -30.221 1.00 73.44 107 LYS A N 1
ATOM 870 C CA . LYS A 1 107 ? 21.354 -7.957 -30.075 1.00 73.44 107 LYS A CA 1
ATOM 871 C C . LYS A 1 107 ? 21.502 -8.540 -28.671 1.00 73.44 107 LYS A C 1
ATOM 873 O O . LYS A 1 107 ? 20.542 -9.104 -28.146 1.00 73.44 107 LYS A O 1
ATOM 878 N N . ASP A 1 108 ? 22.677 -8.395 -28.067 1.00 73.81 108 ASP A N 1
ATOM 879 C CA . ASP A 1 108 ? 22.935 -8.850 -26.702 1.00 73.81 108 ASP A CA 1
ATOM 880 C C . ASP A 1 108 ? 22.107 -8.056 -25.676 1.00 73.81 108 ASP A C 1
ATOM 882 O O . ASP A 1 108 ? 21.361 -8.643 -24.890 1.00 73.81 108 ASP A O 1
ATOM 886 N N . PHE A 1 109 ? 22.103 -6.724 -25.775 1.00 69.50 109 PHE A N 1
ATOM 887 C CA . PHE A 1 109 ? 21.286 -5.858 -24.924 1.00 69.50 109 PHE A CA 1
ATOM 888 C C . PHE A 1 109 ? 19.782 -6.076 -25.109 1.00 69.50 109 PHE A C 1
ATOM 890 O O . PHE A 1 109 ? 19.045 -6.096 -24.123 1.00 69.50 109 PHE A O 1
ATOM 897 N N . ALA A 1 110 ? 19.310 -6.316 -26.336 1.00 65.69 110 ALA A N 1
ATOM 898 C CA . ALA A 1 110 ? 17.912 -6.659 -26.597 1.00 65.69 110 ALA A CA 1
ATOM 899 C C . ALA A 1 110 ? 17.511 -7.987 -25.928 1.00 65.69 110 ALA A C 1
ATOM 901 O O . ALA A 1 110 ? 16.444 -8.082 -25.315 1.00 65.69 110 ALA A O 1
ATOM 902 N N . LYS A 1 111 ? 18.390 -8.998 -25.974 1.00 72.38 111 LYS A N 1
ATOM 903 C CA . LYS A 1 111 ? 18.178 -10.281 -25.294 1.00 72.38 111 LYS A CA 1
ATOM 904 C C . LYS A 1 111 ? 18.124 -10.098 -23.777 1.00 72.38 111 LYS A C 1
ATOM 906 O O . LYS A 1 111 ? 17.178 -10.573 -23.152 1.00 72.38 111 LYS A O 1
ATOM 911 N N . GLN A 1 112 ? 19.067 -9.355 -23.198 1.00 67.81 112 GLN A N 1
ATOM 912 C CA . GLN A 1 112 ? 19.085 -9.046 -21.765 1.00 67.81 112 GLN A CA 1
ATOM 913 C C . GLN A 1 112 ? 17.838 -8.260 -21.328 1.00 67.81 112 GLN A C 1
ATOM 915 O O . GLN A 1 112 ? 17.209 -8.608 -20.333 1.00 67.81 112 GLN A O 1
ATOM 920 N N . TYR A 1 113 ? 17.415 -7.262 -22.108 1.00 65.62 113 TYR A N 1
ATOM 921 C CA . TYR A 1 113 ? 16.223 -6.461 -21.822 1.00 65.62 113 TYR A CA 1
ATOM 922 C C . TYR A 1 113 ? 14.937 -7.298 -21.828 1.00 65.62 113 TYR A C 1
ATOM 924 O O . TYR A 1 113 ? 14.091 -7.139 -20.947 1.00 65.62 113 TYR A O 1
ATOM 932 N N . SER A 1 114 ? 14.805 -8.210 -22.798 1.00 65.56 114 SER A N 1
ATOM 933 C CA . SER A 1 114 ? 13.659 -9.125 -22.907 1.00 65.56 114 SER A CA 1
ATOM 934 C C . SER A 1 114 ? 13.641 -10.223 -21.835 1.00 65.56 114 SER A C 1
ATOM 936 O O . SER A 1 114 ? 12.570 -10.710 -21.482 1.00 65.56 114 SER A O 1
ATOM 938 N N . ALA A 1 115 ? 14.808 -10.586 -21.292 1.00 71.38 115 ALA A N 1
ATOM 939 C CA . ALA A 1 115 ? 14.944 -11.568 -20.218 1.00 71.38 115 ALA A CA 1
ATOM 940 C C . ALA A 1 115 ? 14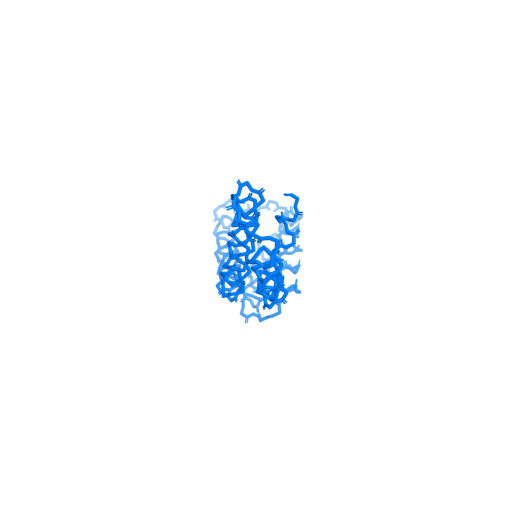.649 -10.979 -18.827 1.00 71.38 115 ALA A C 1
ATOM 942 O O . ALA A 1 115 ? 14.317 -11.722 -17.903 1.00 71.38 115 ALA A O 1
ATOM 943 N N . ILE A 1 116 ? 14.752 -9.654 -18.660 1.00 68.19 116 ILE A N 1
ATOM 944 C CA . ILE A 1 116 ? 14.368 -8.980 -17.418 1.00 68.19 116 ILE A CA 1
ATOM 945 C C . ILE A 1 116 ? 12.838 -8.924 -17.343 1.00 68.19 116 ILE A C 1
ATOM 947 O O . ILE A 1 116 ? 12.184 -8.300 -18.186 1.00 68.19 116 ILE A O 1
ATOM 951 N N . GLY A 1 117 ? 12.290 -9.566 -16.308 1.00 61.91 117 GLY A N 1
ATOM 952 C CA . GLY A 1 117 ? 10.859 -9.727 -16.059 1.00 61.91 117 GLY A CA 1
ATOM 953 C C . GLY A 1 117 ? 10.079 -8.423 -15.837 1.00 61.91 117 GLY A C 1
ATOM 954 O O . GLY A 1 117 ? 10.454 -7.328 -16.275 1.00 61.91 117 GLY A O 1
ATOM 955 N N . HIS A 1 118 ? 8.923 -8.546 -15.189 1.00 55.12 118 HIS A N 1
ATOM 956 C CA . HIS A 1 118 ? 8.011 -7.420 -15.010 1.00 55.12 118 HIS A CA 1
ATOM 957 C C . HIS A 1 118 ? 8.656 -6.297 -14.178 1.00 55.12 118 HIS A C 1
ATOM 959 O O . HIS A 1 118 ? 9.430 -6.545 -13.253 1.00 55.12 118 HIS A O 1
ATOM 965 N N . VAL A 1 119 ? 8.348 -5.058 -14.556 1.00 56.06 119 VAL A N 1
ATOM 966 C CA . VAL A 1 119 ? 8.828 -3.819 -13.926 1.00 56.06 119 VAL A CA 1
ATOM 967 C C . VAL A 1 119 ? 7.626 -3.094 -13.306 1.00 56.06 119 VAL A C 1
ATOM 969 O O . VAL A 1 119 ? 6.515 -3.251 -13.835 1.00 56.06 119 VAL A O 1
ATOM 972 N N . PRO A 1 120 ? 7.808 -2.294 -12.237 1.00 49.09 120 PRO A N 1
ATOM 973 C CA . PRO A 1 120 ? 6.714 -1.618 -11.564 1.00 49.09 120 PRO A CA 1
ATOM 974 C C . PRO A 1 120 ? 6.010 -0.689 -12.549 1.00 49.09 120 PRO A C 1
ATOM 976 O O . PRO A 1 120 ? 6.592 0.259 -13.074 1.00 49.09 120 PRO A O 1
ATOM 979 N N . PHE A 1 121 ? 4.719 -0.930 -12.772 1.00 49.06 121 PHE A N 1
ATOM 980 C CA . PHE A 1 121 ? 3.903 -0.195 -13.748 1.00 49.06 121 PHE A CA 1
ATOM 981 C C . PHE A 1 121 ? 3.776 1.312 -13.437 1.00 49.06 121 PHE A C 1
ATOM 983 O O . PHE A 1 121 ? 3.272 2.074 -14.252 1.00 49.06 121 PHE A O 1
ATOM 990 N N . LYS A 1 122 ? 4.217 1.741 -12.246 1.00 46.28 122 LYS A N 1
ATOM 991 C CA . LYS A 1 122 ? 4.091 3.107 -11.726 1.00 46.28 122 LYS A CA 1
ATOM 992 C C . LYS A 1 122 ? 5.271 4.029 -12.075 1.00 46.28 122 LYS A C 1
ATOM 994 O O . LYS A 1 122 ? 5.174 5.218 -11.815 1.00 46.28 122 LYS A O 1
ATOM 999 N N . GLU A 1 123 ? 6.347 3.488 -12.647 1.00 47.53 123 GLU A N 1
ATOM 1000 C CA . GLU A 1 123 ? 7.549 4.230 -13.081 1.00 47.53 123 GLU A CA 1
ATOM 1001 C C . GLU A 1 123 ? 7.816 4.057 -14.589 1.00 47.53 123 GLU A C 1
ATOM 1003 O O . GLU A 1 123 ? 8.957 4.127 -15.042 1.00 47.53 123 GLU A O 1
ATOM 1008 N N . LYS A 1 124 ? 6.769 3.747 -15.364 1.00 39.47 124 LYS A N 1
ATOM 1009 C CA . LYS A 1 124 ? 6.864 3.476 -16.807 1.00 39.47 124 LYS A CA 1
ATOM 1010 C C . LYS A 1 124 ? 6.829 4.744 -17.681 1.00 39.47 124 LYS A C 1
ATOM 1012 O O . LYS A 1 124 ? 6.799 4.604 -18.901 1.00 39.47 124 LYS A O 1
ATOM 1017 N N . ASP A 1 125 ? 6.820 5.921 -17.062 1.00 35.47 125 ASP A N 1
ATOM 1018 C CA . ASP A 1 125 ? 6.878 7.234 -17.721 1.00 35.47 125 ASP A CA 1
ATOM 1019 C C . ASP A 1 125 ? 8.308 7.788 -17.690 1.00 35.47 125 ASP A C 1
ATOM 1021 O O . ASP A 1 125 ? 8.899 7.825 -16.583 1.00 35.47 125 ASP A O 1
#